Protein AF-A0A6N7JNN2-F1 (afdb_monomer_lite)

Foldseek 3Di:
DPFAFDKDKDFFLWEFAQEAVVTDGWIKTKIKIFGFPQTDDDPPDPVCPVSDAPCVVLSCCVHPVLNVVDPYNHPVRSVVVSVVCVPPRDPRGQWMWMWMDTHPDIDIDIDGPPD

Secondary structure (DSSP, 8-state):
---PPPEEEEEEEEEEEEETTTTEEEEEEEEEEEEE---S-----GGGGGTS--HHHHHHIIIIIGGGG--BSSHHHHHHHHHHHHHHH-TTEEEEEEEEEETTEEEEEEEETT-

pLDDT: mean 88.87, std 12.88, range [44.16, 98.38]

Sequence (115 aa):
MNDQNLRILIKQVAVDLPLGVPPAATPCLFSLTLETDITGPFLGDTDDLHITIDYSRIVRHILQVLPGQGPFADAATVAEAVLVYVTAFDERITGQHLWMQAGHLELERNWRRGT

Structure (mmCIF, N/CA/C/O backbone):
data_AF-A0A6N7JNN2-F1
#
_entry.id   AF-A0A6N7JNN2-F1
#
loop_
_atom_site.group_PDB
_atom_site.id
_atom_site.type_symbol
_atom_site.label_atom_id
_atom_site.label_alt_id
_atom_site.label_comp_id
_atom_site.label_asym_id
_atom_site.label_entity_id
_atom_site.label_seq_id
_atom_site.pdbx_PDB_ins_code
_atom_site.Cartn_x
_atom_site.Cartn_y
_atom_site.Cartn_z
_atom_site.occupancy
_atom_site.B_iso_or_equiv
_atom_site.auth_seq_id
_atom_site.auth_comp_id
_atom_site.auth_asym_id
_atom_site.auth_atom_id
_atom_site.pdbx_PDB_model_num
ATOM 1 N N . MET A 1 1 ? -11.694 -1.404 30.606 1.00 44.16 1 MET A N 1
ATOM 2 C CA . MET A 1 1 ? -11.459 -2.118 29.335 1.00 44.16 1 MET A CA 1
ATOM 3 C C . MET A 1 1 ? -10.566 -1.232 28.491 1.00 44.16 1 MET A C 1
ATOM 5 O O . MET A 1 1 ? -10.788 -0.032 28.492 1.00 44.16 1 MET A O 1
ATOM 9 N N . ASN A 1 2 ? -9.510 -1.780 27.892 1.00 44.81 2 ASN A N 1
ATOM 10 C CA . ASN A 1 2 ? -8.663 -1.026 26.969 1.00 44.81 2 ASN A CA 1
ATOM 11 C C . ASN A 1 2 ? -9.400 -0.961 25.627 1.00 44.81 2 ASN A C 1
ATOM 13 O O . ASN A 1 2 ? -9.363 -1.932 24.876 1.00 44.81 2 ASN A O 1
ATOM 17 N N . ASP A 1 3 ? -10.074 0.154 25.348 1.00 52.75 3 ASP A N 1
ATOM 18 C CA . ASP A 1 3 ? -10.674 0.436 24.039 1.00 52.75 3 ASP A CA 1
ATOM 19 C C . ASP A 1 3 ? -9.551 0.797 23.054 1.00 52.75 3 ASP A C 1
ATOM 21 O O . ASP A 1 3 ? -9.313 1.958 22.730 1.00 52.75 3 ASP A O 1
ATOM 25 N N . GLN A 1 4 ? -8.762 -0.201 22.650 1.00 70.00 4 GLN A N 1
ATOM 26 C CA . GLN A 1 4 ? -7.773 -0.027 21.591 1.00 70.00 4 GLN A CA 1
ATOM 27 C C . GLN A 1 4 ? -8.456 -0.219 20.241 1.00 70.00 4 GLN A C 1
ATOM 29 O O . GLN A 1 4 ? -9.057 -1.264 19.988 1.00 70.00 4 GLN A O 1
ATOM 34 N N . ASN A 1 5 ? -8.344 0.786 19.375 1.00 85.44 5 ASN A N 1
ATOM 35 C CA . ASN A 1 5 ? -8.833 0.674 18.008 1.00 85.44 5 ASN A CA 1
ATOM 36 C C . ASN A 1 5 ? -8.048 -0.387 17.231 1.00 85.44 5 ASN A C 1
ATOM 38 O O . ASN A 1 5 ? -6.843 -0.575 17.452 1.00 85.44 5 ASN A O 1
ATOM 42 N N . LEU A 1 6 ? -8.714 -1.033 16.273 1.00 86.75 6 LEU A N 1
ATOM 43 C CA . LEU A 1 6 ? -8.094 -2.006 15.384 1.00 86.75 6 LEU A CA 1
ATOM 44 C C . LEU A 1 6 ? -6.931 -1.376 14.610 1.00 86.75 6 LEU A C 1
ATOM 46 O O . LEU A 1 6 ? -7.048 -0.285 14.042 1.00 86.75 6 LEU A O 1
ATOM 50 N N . ARG A 1 7 ? -5.819 -2.110 14.535 1.00 90.06 7 ARG A N 1
ATOM 51 C CA . ARG A 1 7 ? -4.714 -1.824 13.618 1.00 90.06 7 ARG A CA 1
ATOM 52 C C . ARG A 1 7 ? -4.518 -3.002 12.684 1.00 90.06 7 ARG A C 1
ATOM 54 O O . ARG A 1 7 ? -4.423 -4.138 13.143 1.00 90.06 7 ARG A O 1
ATOM 61 N N . ILE A 1 8 ? -4.417 -2.724 11.390 1.00 92.00 8 ILE A N 1
ATOM 62 C CA . ILE A 1 8 ? -4.217 -3.751 10.366 1.00 92.00 8 ILE A CA 1
ATOM 63 C C . ILE A 1 8 ? -2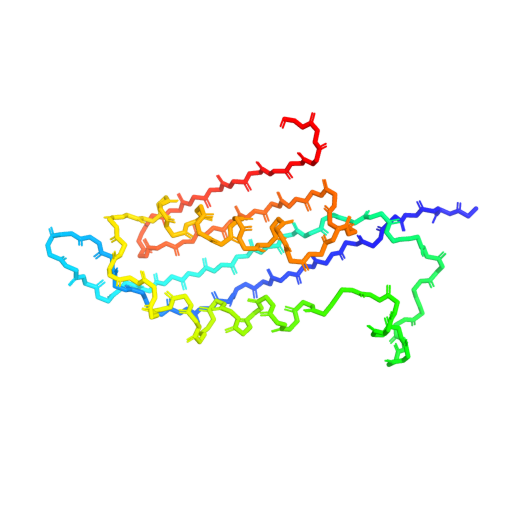.797 -3.630 9.826 1.00 92.00 8 ILE A C 1
ATOM 65 O O . ILE A 1 8 ? -2.357 -2.551 9.435 1.00 92.00 8 ILE A O 1
ATOM 69 N N . LEU A 1 9 ? -2.076 -4.749 9.809 1.00 95.31 9 LEU A N 1
ATOM 70 C CA . LEU A 1 9 ? -0.708 -4.838 9.309 1.00 95.31 9 LEU A CA 1
ATOM 71 C C . LEU A 1 9 ? -0.704 -5.675 8.029 1.00 95.31 9 LEU A C 1
ATOM 73 O O . LEU A 1 9 ? -0.936 -6.879 8.072 1.00 95.31 9 LEU A O 1
ATOM 77 N N . ILE A 1 10 ? -0.398 -5.042 6.900 1.00 96.69 10 ILE A N 1
ATOM 78 C CA . ILE A 1 10 ? -0.170 -5.707 5.616 1.00 96.69 10 ILE A CA 1
ATOM 79 C C . ILE A 1 10 ? 1.336 -5.673 5.377 1.00 96.69 10 ILE A C 1
ATOM 81 O O . ILE A 1 10 ? 1.924 -4.597 5.285 1.00 96.69 10 ILE A O 1
ATOM 85 N N . LYS A 1 11 ? 1.990 -6.832 5.322 1.00 97.12 11 LYS A N 1
ATOM 86 C CA . LYS A 1 11 ? 3.454 -6.907 5.253 1.00 97.12 11 LYS A CA 1
ATOM 87 C C . LYS A 1 11 ? 3.913 -7.590 3.977 1.00 97.12 11 LYS A C 1
ATOM 89 O O . LYS A 1 11 ? 3.387 -8.636 3.615 1.00 97.12 11 LYS A O 1
ATOM 94 N N . GLN A 1 12 ? 4.948 -7.008 3.375 1.00 96.38 12 GLN A N 1
ATOM 95 C CA . GLN A 1 12 ? 5.768 -7.632 2.338 1.00 96.38 12 GLN A CA 1
ATOM 96 C C . GLN A 1 12 ? 4.971 -8.068 1.093 1.00 96.38 12 GLN A C 1
ATOM 98 O O . GLN A 1 12 ? 5.150 -9.168 0.576 1.00 96.38 12 GLN A O 1
ATOM 103 N N . VAL A 1 13 ? 4.090 -7.196 0.593 1.00 98.06 13 VAL A N 1
ATOM 104 C CA . VAL A 1 13 ? 3.406 -7.419 -0.691 1.00 98.06 13 VAL A CA 1
ATOM 105 C C . VAL A 1 13 ? 4.393 -7.106 -1.811 1.00 98.06 13 VAL A C 1
ATOM 107 O O . VAL A 1 13 ? 4.811 -5.959 -1.939 1.00 98.06 13 VAL A O 1
ATOM 110 N N . ALA A 1 14 ? 4.788 -8.115 -2.585 1.00 97.69 14 ALA A N 1
ATOM 111 C CA . ALA A 1 14 ? 5.790 -7.986 -3.641 1.00 97.69 14 ALA A CA 1
ATOM 112 C C . ALA A 1 14 ? 5.143 -7.945 -5.033 1.00 97.69 14 ALA A C 1
ATOM 114 O O . ALA A 1 14 ? 4.270 -8.762 -5.330 1.00 97.69 14 ALA A O 1
ATOM 115 N N . VAL A 1 15 ? 5.575 -7.011 -5.883 1.00 97.75 15 VAL A N 1
ATOM 116 C CA . VAL A 1 15 ? 5.116 -6.874 -7.274 1.00 97.75 15 VAL A CA 1
ATOM 117 C C . VAL A 1 15 ? 6.174 -6.171 -8.127 1.00 97.75 15 VAL A C 1
ATOM 119 O O . VAL A 1 15 ? 6.824 -5.235 -7.666 1.00 97.75 15 VAL A O 1
ATOM 122 N N . ASP A 1 16 ? 6.340 -6.599 -9.376 1.00 96.88 16 ASP A N 1
ATOM 123 C CA . ASP A 1 16 ? 7.182 -5.894 -10.345 1.00 96.88 16 ASP A CA 1
ATOM 124 C C . ASP A 1 16 ? 6.387 -4.767 -11.009 1.00 96.88 16 ASP A C 1
ATOM 126 O O . ASP A 1 16 ? 5.288 -4.985 -11.525 1.00 96.88 16 ASP A O 1
ATOM 130 N N . LEU A 1 17 ? 6.945 -3.556 -11.016 1.00 97.00 17 LEU A N 1
ATOM 131 C CA . LEU A 1 17 ? 6.294 -2.373 -11.577 1.00 97.00 17 LEU A CA 1
ATOM 132 C C . LEU A 1 17 ? 7.173 -1.710 -12.651 1.00 97.00 17 LEU A C 1
ATOM 134 O O . LEU A 1 17 ? 8.397 -1.696 -12.514 1.00 97.00 17 LEU A O 1
ATOM 138 N N . PRO A 1 18 ? 6.584 -1.142 -13.720 1.00 95.12 18 PRO A N 1
ATOM 139 C CA . PRO A 1 18 ? 7.333 -0.401 -14.733 1.00 95.12 18 PRO A CA 1
ATOM 140 C C . PRO A 1 18 ? 7.700 1.001 -14.215 1.00 95.12 18 PRO A C 1
ATOM 142 O O . PRO A 1 18 ? 6.853 1.897 -14.202 1.00 95.12 18 PRO A O 1
ATOM 145 N N . LEU A 1 19 ? 8.950 1.190 -13.778 1.00 94.38 19 LEU A N 1
ATOM 146 C CA . LEU A 1 19 ? 9.458 2.445 -13.200 1.00 94.38 19 LEU A CA 1
ATOM 147 C C . LEU A 1 19 ? 10.565 3.069 -14.060 1.00 94.38 19 LEU A C 1
ATOM 149 O O . LEU A 1 19 ? 11.383 2.357 -14.643 1.00 94.38 19 LEU A O 1
ATOM 153 N N . GLY A 1 20 ? 10.637 4.401 -14.057 1.00 90.31 20 GLY A N 1
ATOM 154 C CA . GLY A 1 20 ? 11.739 5.175 -14.629 1.00 90.31 20 GLY A CA 1
ATOM 155 C C . GLY A 1 20 ? 11.572 5.546 -16.104 1.00 90.31 20 GLY A C 1
ATOM 156 O O . GLY A 1 20 ? 10.558 5.262 -16.744 1.00 90.31 20 GLY A O 1
ATOM 157 N N . VAL A 1 21 ? 12.597 6.213 -16.647 1.00 88.31 21 VAL A N 1
ATOM 158 C CA . VAL A 1 21 ? 12.678 6.626 -18.057 1.00 88.31 21 VAL A CA 1
ATOM 159 C C . VAL A 1 21 ? 14.056 6.229 -18.621 1.00 88.31 21 VAL A C 1
ATOM 161 O O . VAL A 1 21 ? 15.051 6.849 -18.243 1.00 88.31 21 VAL A O 1
ATOM 164 N N . PRO A 1 22 ? 14.151 5.228 -19.523 1.00 89.25 22 PRO A N 1
ATOM 165 C CA . PRO A 1 22 ? 13.056 4.388 -20.017 1.00 89.25 22 PRO A CA 1
ATOM 166 C C . PRO A 1 22 ? 12.495 3.453 -18.923 1.00 89.25 22 PRO A C 1
ATOM 168 O O . PRO A 1 22 ? 13.228 3.114 -17.994 1.00 89.25 22 PRO A O 1
ATOM 171 N N . PRO A 1 23 ? 11.225 3.011 -19.029 1.00 92.56 23 PRO A N 1
ATOM 172 C CA . PRO A 1 23 ? 10.621 2.143 -18.023 1.00 92.56 23 PRO A CA 1
ATOM 173 C C . PRO A 1 23 ? 11.317 0.784 -17.939 1.00 92.56 23 PRO A C 1
ATOM 175 O O . PRO A 1 23 ? 11.507 0.112 -18.955 1.00 92.56 23 PRO A O 1
ATOM 178 N N . ALA A 1 24 ? 11.629 0.356 -16.719 1.00 93.06 24 ALA A N 1
ATOM 179 C CA . ALA A 1 24 ? 12.154 -0.968 -16.415 1.00 93.06 24 ALA A CA 1
ATOM 180 C C . ALA A 1 24 ? 11.269 -1.668 -15.379 1.00 93.06 24 ALA A C 1
ATOM 182 O O . ALA A 1 24 ? 10.791 -1.040 -14.430 1.00 93.06 24 ALA A O 1
ATOM 183 N N . ALA A 1 25 ? 11.075 -2.978 -15.548 1.00 95.31 25 ALA A N 1
ATOM 184 C CA . ALA A 1 25 ? 10.438 -3.806 -14.531 1.00 95.31 25 ALA A CA 1
ATOM 185 C C . ALA A 1 25 ? 11.309 -3.794 -13.267 1.00 95.31 25 ALA A C 1
ATOM 187 O O . ALA A 1 25 ? 12.425 -4.314 -13.265 1.00 95.31 25 ALA A O 1
ATOM 188 N N . THR A 1 26 ? 10.812 -3.141 -12.222 1.00 96.31 26 THR A N 1
ATOM 189 C CA . THR A 1 26 ? 11.521 -2.929 -10.964 1.00 96.31 26 THR A CA 1
ATOM 190 C C . THR A 1 26 ? 10.792 -3.675 -9.851 1.00 96.31 26 THR A C 1
ATOM 192 O O . THR A 1 26 ? 9.602 -3.405 -9.642 1.00 96.31 26 THR A O 1
ATOM 195 N N . PRO A 1 27 ? 11.475 -4.567 -9.111 1.00 96.88 27 PRO A N 1
ATOM 196 C CA . PRO A 1 27 ? 10.864 -5.272 -7.996 1.00 96.88 27 PRO A CA 1
ATOM 197 C C . PRO A 1 27 ? 10.524 -4.281 -6.891 1.00 96.88 27 PRO A C 1
ATOM 199 O O . PRO A 1 27 ? 11.393 -3.550 -6.400 1.00 96.88 27 PRO A O 1
ATOM 202 N N . CYS A 1 28 ? 9.249 -4.257 -6.519 1.00 97.69 28 CYS A N 1
ATOM 203 C CA . CYS A 1 28 ? 8.714 -3.399 -5.479 1.00 97.69 28 CYS A CA 1
ATOM 204 C C . CYS A 1 28 ? 8.129 -4.236 -4.340 1.00 97.69 28 CYS A C 1
ATOM 206 O O . CYS A 1 28 ? 7.498 -5.270 -4.562 1.00 97.69 28 CYS A O 1
ATOM 208 N N . LEU A 1 29 ? 8.321 -3.770 -3.111 1.00 98.19 29 LEU A N 1
ATOM 209 C CA . LEU A 1 29 ? 7.876 -4.432 -1.893 1.00 98.19 29 LEU A CA 1
ATOM 210 C C . LEU A 1 29 ? 7.169 -3.419 -1.002 1.00 98.19 29 LEU A C 1
ATOM 212 O O . LEU A 1 29 ? 7.738 -2.378 -0.696 1.00 98.19 29 LEU A O 1
ATOM 216 N N . PHE A 1 30 ? 5.953 -3.731 -0.564 1.00 98.25 30 PHE A N 1
ATOM 217 C CA . PHE A 1 30 ? 5.102 -2.812 0.189 1.00 98.25 30 PHE A CA 1
ATOM 218 C C . PHE A 1 30 ? 4.788 -3.361 1.578 1.00 98.25 30 PHE A C 1
ATOM 220 O O . PHE A 1 30 ? 4.492 -4.546 1.752 1.00 98.25 30 PHE A O 1
ATOM 227 N N . SER A 1 31 ? 4.803 -2.485 2.578 1.00 98.38 31 SER A N 1
ATOM 228 C CA . SER A 1 31 ? 4.283 -2.756 3.915 1.00 98.38 31 SER A CA 1
ATOM 229 C C . SER A 1 31 ? 3.417 -1.589 4.378 1.00 98.38 31 SER A C 1
ATOM 231 O O . SER A 1 31 ? 3.886 -0.459 4.460 1.00 98.38 31 SER A O 1
ATOM 233 N N . LEU A 1 32 ? 2.163 -1.873 4.717 1.00 97.88 32 LEU A N 1
ATOM 234 C CA . LEU A 1 32 ? 1.188 -0.902 5.201 1.00 97.88 32 LEU A CA 1
ATOM 235 C C . LEU A 1 32 ? 0.820 -1.213 6.652 1.00 97.88 32 LEU A C 1
ATOM 237 O O . LEU A 1 32 ? 0.566 -2.362 7.019 1.00 97.88 32 LEU A O 1
ATOM 241 N N . THR A 1 33 ? 0.762 -0.174 7.470 1.00 97.31 33 THR A N 1
ATOM 242 C CA . THR A 1 33 ? 0.116 -0.197 8.781 1.00 97.31 33 THR A CA 1
ATOM 243 C C . THR A 1 33 ? -1.080 0.734 8.700 1.00 97.31 33 THR A C 1
ATOM 245 O O . THR A 1 33 ? -0.897 1.909 8.401 1.00 97.31 33 THR A O 1
ATOM 248 N N . LEU A 1 34 ? -2.282 0.226 8.956 1.00 95.56 34 LEU A N 1
ATOM 249 C CA . LEU A 1 34 ? -3.517 1.006 8.957 1.00 95.56 34 LEU A CA 1
ATOM 250 C C . LEU A 1 34 ? -3.970 1.228 10.398 1.00 95.56 34 LEU A C 1
ATOM 252 O O . LEU A 1 34 ? -4.114 0.271 11.163 1.00 95.56 34 LEU A O 1
ATOM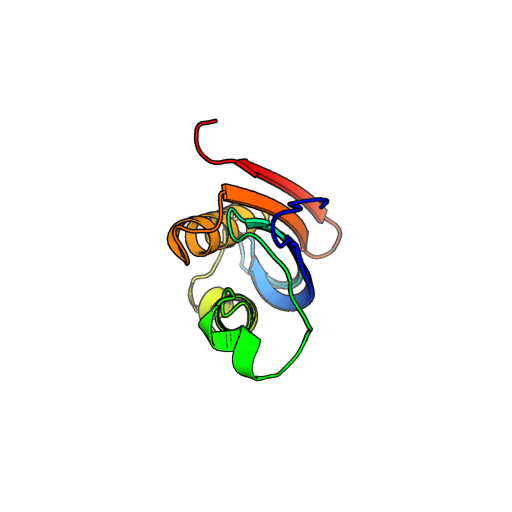 256 N N . GLU A 1 35 ? -4.197 2.485 10.753 1.00 93.56 35 GLU A N 1
ATOM 257 C CA . GLU A 1 35 ? -4.880 2.893 11.975 1.00 93.56 35 GLU A CA 1
ATOM 258 C C . GLU A 1 35 ? -6.359 3.115 11.655 1.00 93.56 35 GLU A C 1
ATOM 260 O O . GLU A 1 35 ? -6.693 3.725 10.636 1.00 93.56 35 GLU A O 1
ATOM 265 N N . THR A 1 36 ? -7.246 2.620 12.516 1.00 91.31 36 THR A N 1
ATOM 266 C CA . THR A 1 36 ? -8.696 2.728 12.314 1.00 91.31 36 THR A CA 1
ATOM 267 C C . THR A 1 36 ? -9.387 3.357 13.522 1.00 91.31 36 THR A C 1
ATOM 269 O O . THR A 1 36 ? -8.770 3.546 14.574 1.00 91.31 36 THR A O 1
ATOM 272 N N . ASP A 1 37 ? -10.662 3.706 13.382 1.00 90.12 37 ASP A N 1
ATOM 273 C CA . ASP A 1 37 ? -11.564 4.069 14.485 1.00 90.12 37 ASP A CA 1
ATOM 274 C C . ASP A 1 37 ? -12.494 2.920 14.920 1.00 90.12 37 ASP A C 1
ATOM 276 O O . ASP A 1 37 ? -13.392 3.123 15.735 1.00 90.12 37 ASP A O 1
ATOM 280 N N . ILE A 1 38 ? -12.252 1.698 14.432 1.00 86.44 38 ILE A N 1
ATOM 281 C CA . ILE A 1 38 ? -13.038 0.513 14.788 1.00 86.44 38 ILE A CA 1
ATOM 282 C C . ILE A 1 38 ? -12.640 0.071 16.198 1.00 86.44 38 ILE A C 1
ATOM 284 O O . ILE A 1 38 ? -11.488 -0.300 16.435 1.00 86.44 38 ILE A O 1
ATOM 288 N N . THR A 1 39 ? -13.588 0.097 17.133 1.00 82.12 39 THR A N 1
ATOM 289 C CA . THR A 1 39 ? -13.396 -0.292 18.537 1.00 82.12 39 THR A CA 1
ATOM 290 C C . THR A 1 39 ? -13.705 -1.776 18.769 1.00 82.12 39 THR A C 1
ATOM 292 O O . THR A 1 39 ? -14.545 -2.365 18.093 1.00 82.12 39 THR A O 1
ATOM 295 N N . GLY A 1 40 ? -12.981 -2.400 19.706 1.00 69.31 40 GLY A N 1
ATOM 296 C CA . GLY A 1 40 ? -13.116 -3.825 20.040 1.00 69.31 40 GLY A CA 1
ATOM 297 C C . GLY A 1 40 ? -14.278 -4.160 20.995 1.00 69.31 40 GLY A C 1
ATOM 298 O O . GLY A 1 40 ? -15.013 -3.263 21.414 1.00 69.31 40 GLY A O 1
ATOM 299 N N . PRO A 1 41 ? -14.425 -5.442 21.401 1.00 67.25 41 PRO A N 1
ATOM 300 C CA . PRO A 1 41 ? -13.429 -6.517 21.303 1.00 67.25 41 PRO A CA 1
ATOM 301 C C . PRO A 1 41 ? -13.401 -7.228 19.940 1.00 67.25 41 PRO A C 1
ATOM 303 O O . PRO A 1 41 ? -14.444 -7.568 19.398 1.00 67.25 41 PRO A O 1
ATOM 306 N N . PHE A 1 42 ? -12.198 -7.515 19.433 1.00 69.62 42 PHE A N 1
ATOM 307 C CA . PHE A 1 42 ? -11.986 -8.394 18.275 1.00 69.62 42 PHE A CA 1
ATOM 308 C C . PHE A 1 42 ? -11.667 -9.790 18.797 1.00 69.62 42 PHE A C 1
ATOM 310 O O . PHE A 1 42 ? -10.644 -9.975 19.462 1.00 69.62 42 PHE A O 1
ATOM 317 N N . LEU A 1 43 ? -12.555 -10.751 18.558 1.00 64.50 43 LEU A N 1
ATOM 318 C CA . LEU A 1 43 ? -12.377 -12.124 19.035 1.00 64.50 43 LEU A CA 1
ATOM 319 C C . LEU A 1 43 ? -11.605 -12.981 18.021 1.00 64.50 43 LEU A C 1
ATOM 321 O O . LEU A 1 43 ? -11.145 -14.066 18.372 1.00 64.50 43 LEU A O 1
ATOM 325 N N . GLY A 1 44 ? -11.388 -12.460 16.807 1.00 57.88 44 GLY A N 1
ATOM 326 C CA . GLY A 1 44 ? -10.609 -13.114 15.761 1.00 57.88 44 GLY A CA 1
ATOM 327 C C . GLY A 1 44 ? -11.383 -14.222 15.053 1.00 57.88 44 GLY A C 1
ATOM 328 O O . GLY A 1 44 ? -10.755 -15.102 14.464 1.00 57.88 44 GLY A O 1
ATOM 329 N N . ASP A 1 45 ? -12.716 -14.199 15.125 1.00 60.34 45 ASP A N 1
ATOM 330 C CA . ASP A 1 45 ? -13.564 -15.173 14.441 1.00 60.34 45 ASP A CA 1
ATOM 331 C C . ASP A 1 45 ? -13.928 -14.685 13.030 1.00 60.34 45 ASP A C 1
ATOM 333 O O . ASP A 1 45 ? -13.854 -13.500 12.711 1.00 60.34 45 ASP A O 1
ATOM 337 N N . THR A 1 46 ? -14.301 -15.607 12.148 1.00 54.53 46 THR A N 1
ATOM 338 C CA . THR A 1 46 ? -14.575 -15.317 10.727 1.00 54.53 46 THR A CA 1
ATOM 339 C C . THR A 1 46 ? -15.736 -14.340 10.493 1.00 54.53 46 THR A C 1
ATOM 341 O O . THR A 1 46 ? -15.731 -13.642 9.478 1.00 54.53 46 THR A O 1
ATOM 344 N N . ASP A 1 47 ? -16.657 -14.206 11.452 1.00 56.56 47 ASP A N 1
ATOM 345 C CA . ASP A 1 47 ? -17.723 -13.191 11.446 1.00 56.56 47 ASP A CA 1
ATOM 346 C C . ASP A 1 47 ? -17.201 -11.754 11.665 1.00 56.56 47 ASP A C 1
ATOM 348 O O . ASP A 1 47 ? -17.892 -10.786 11.330 1.00 56.56 47 ASP A O 1
ATOM 352 N N . ASP A 1 48 ? -15.950 -11.583 12.117 1.00 60.56 48 ASP A N 1
ATOM 353 C CA . ASP A 1 48 ? -15.348 -10.260 12.313 1.00 60.56 48 ASP A CA 1
ATOM 354 C C . ASP A 1 48 ? -15.019 -9.559 10.970 1.00 60.56 48 ASP A C 1
ATOM 356 O O . ASP A 1 48 ? -14.747 -8.356 10.924 1.00 60.56 48 ASP A O 1
ATOM 360 N N . LEU A 1 49 ? -15.068 -10.280 9.838 1.00 58.62 49 LEU A N 1
ATOM 361 C CA . LEU A 1 49 ? -14.818 -9.716 8.503 1.00 58.62 49 LEU A CA 1
ATOM 362 C C . LEU A 1 49 ? -15.834 -8.635 8.106 1.00 58.62 49 LEU A C 1
ATOM 364 O O . LEU A 1 49 ? -15.487 -7.693 7.394 1.00 58.62 49 LEU A O 1
ATOM 368 N N . HIS A 1 50 ? -17.074 -8.742 8.587 1.00 64.00 50 HIS A N 1
ATOM 369 C CA . HIS A 1 50 ? -18.112 -7.743 8.332 1.00 64.00 50 HIS A CA 1
ATOM 370 C C . HIS A 1 50 ? -17.952 -6.477 9.185 1.00 64.00 50 HIS A C 1
ATOM 372 O O . HIS A 1 50 ? -18.444 -5.418 8.797 1.00 64.00 50 HIS A O 1
ATOM 378 N N . ILE A 1 51 ? -17.246 -6.566 10.316 1.00 66.88 51 ILE A N 1
ATOM 379 C CA . ILE A 1 51 ?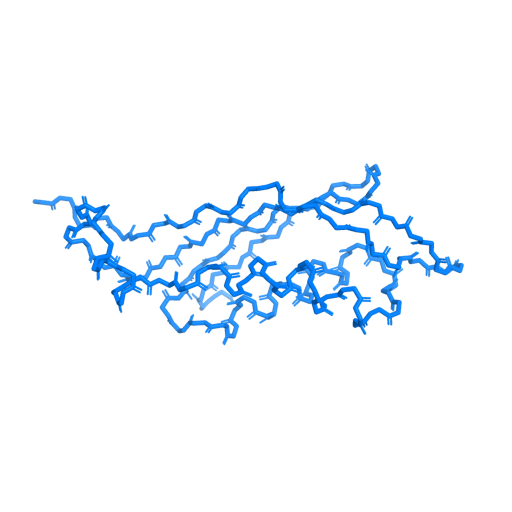 -16.968 -5.424 11.202 1.00 66.88 51 ILE A CA 1
ATOM 380 C C . ILE A 1 51 ? -15.570 -4.830 10.981 1.00 66.88 51 ILE A C 1
ATOM 382 O O . ILE A 1 51 ? -15.310 -3.715 11.424 1.00 66.88 51 ILE A O 1
ATOM 386 N N . THR A 1 52 ? -14.687 -5.526 10.258 1.00 79.25 52 THR A N 1
ATOM 387 C CA . THR A 1 52 ? -13.339 -5.057 9.900 1.00 79.25 52 THR A CA 1
ATOM 388 C C . THR A 1 52 ? -13.300 -4.371 8.525 1.00 79.25 52 THR A C 1
ATOM 390 O O . THR A 1 52 ? -14.322 -4.095 7.890 1.00 79.25 52 THR A O 1
ATOM 393 N N . ILE A 1 53 ? -12.092 -4.043 8.078 1.00 86.75 53 ILE A N 1
ATOM 394 C CA . ILE A 1 53 ? -11.784 -3.523 6.748 1.00 86.75 53 ILE A CA 1
ATOM 395 C C . ILE A 1 53 ? -11.310 -4.692 5.885 1.00 86.75 53 ILE A C 1
ATOM 397 O O . ILE A 1 53 ? -10.400 -5.423 6.279 1.00 86.75 53 ILE A O 1
ATOM 401 N N . ASP A 1 54 ? -11.873 -4.845 4.684 1.00 88.81 54 ASP A N 1
ATOM 402 C CA . ASP A 1 54 ? -11.437 -5.861 3.717 1.00 88.81 54 ASP A C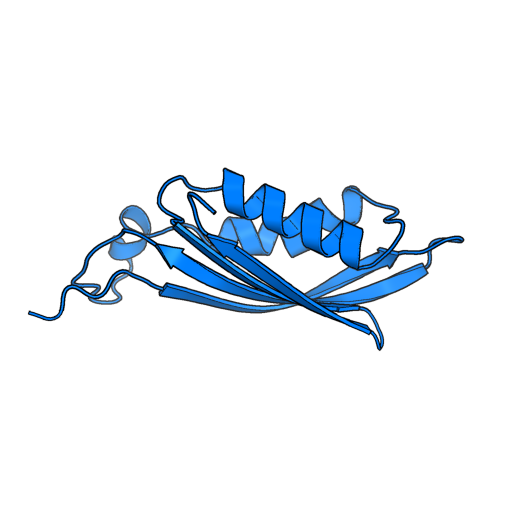A 1
ATOM 403 C C . ASP A 1 54 ? -10.083 -5.488 3.083 1.00 88.81 54 ASP A C 1
ATOM 405 O O . ASP A 1 54 ? -9.969 -5.093 1.917 1.00 88.81 54 ASP A O 1
ATOM 409 N N . TYR A 1 55 ? -9.020 -5.637 3.870 1.00 90.69 55 TYR A N 1
ATOM 410 C CA . TYR A 1 55 ? -7.646 -5.368 3.462 1.00 90.69 55 TYR A CA 1
ATOM 411 C C . TYR A 1 55 ? -7.186 -6.256 2.295 1.00 90.69 55 TYR A C 1
ATOM 413 O O . TYR A 1 55 ? -6.230 -5.908 1.600 1.00 90.69 55 TYR A O 1
ATOM 421 N N . SER A 1 56 ? -7.875 -7.373 2.014 1.00 91.75 56 SER A N 1
ATOM 422 C CA . SER A 1 56 ? -7.556 -8.228 0.866 1.00 91.75 56 SER A CA 1
ATOM 423 C C . SER A 1 56 ? -7.734 -7.485 -0.462 1.00 91.75 56 SER A C 1
ATOM 425 O O . SER A 1 56 ? -6.985 -7.720 -1.410 1.00 91.75 56 SER A O 1
ATOM 427 N N . ARG A 1 57 ? -8.667 -6.524 -0.535 1.00 94.19 57 ARG A N 1
ATOM 428 C CA . ARG A 1 57 ? -8.840 -5.661 -1.714 1.00 94.19 57 ARG A CA 1
ATOM 429 C C . ARG A 1 57 ? -7.706 -4.656 -1.879 1.00 94.19 57 ARG A C 1
ATOM 431 O O . ARG A 1 57 ? -7.374 -4.337 -3.017 1.00 94.19 57 ARG A O 1
ATOM 438 N N . ILE A 1 58 ? -7.086 -4.198 -0.790 1.00 96.19 58 ILE A N 1
ATOM 439 C CA . ILE A 1 58 ? -5.868 -3.374 -0.852 1.00 96.19 58 ILE A CA 1
ATOM 440 C C . ILE A 1 58 ? -4.718 -4.195 -1.434 1.00 96.19 58 ILE A C 1
ATOM 442 O O . ILE A 1 58 ? -4.070 -3.768 -2.387 1.00 96.19 58 ILE A O 1
ATOM 446 N N . VAL A 1 59 ? -4.522 -5.417 -0.933 1.00 97.19 59 VAL A N 1
ATOM 447 C CA . VAL A 1 59 ? -3.498 -6.334 -1.457 1.00 97.19 59 VAL A CA 1
ATOM 448 C C . VAL A 1 59 ? -3.735 -6.640 -2.940 1.00 97.19 59 VAL A C 1
ATOM 450 O O . VAL A 1 59 ? -2.814 -6.525 -3.745 1.00 97.19 59 VAL A O 1
ATOM 453 N N . ARG A 1 60 ? -4.974 -6.970 -3.335 1.00 97.00 60 ARG A N 1
ATOM 454 C CA . ARG A 1 60 ? -5.322 -7.215 -4.747 1.00 97.00 60 ARG A CA 1
ATOM 455 C C . ARG A 1 60 ? -5.066 -5.995 -5.627 1.00 97.00 60 ARG A C 1
ATOM 457 O O . ARG A 1 60 ? -4.584 -6.165 -6.741 1.00 97.00 60 ARG A O 1
ATOM 464 N N . HIS A 1 61 ? -5.349 -4.785 -5.141 1.00 97.25 61 HIS A N 1
ATOM 465 C CA . HIS A 1 61 ? -5.050 -3.564 -5.886 1.00 97.25 61 HIS A CA 1
ATOM 466 C C . HIS A 1 61 ? -3.553 -3.455 -6.201 1.00 97.25 61 HIS A C 1
ATOM 468 O O . HIS A 1 61 ? -3.194 -3.278 -7.364 1.00 97.25 61 HIS A O 1
ATOM 474 N N . ILE A 1 62 ? -2.689 -3.644 -5.197 1.00 97.50 62 ILE A N 1
ATOM 475 C CA . ILE A 1 62 ? -1.226 -3.607 -5.366 1.00 97.50 62 ILE A CA 1
ATOM 476 C C . ILE A 1 62 ? -0.756 -4.685 -6.353 1.00 97.50 62 ILE A C 1
ATOM 478 O O . ILE A 1 62 ? 0.058 -4.403 -7.225 1.00 97.50 62 ILE A O 1
ATOM 482 N N . LEU A 1 63 ? -1.279 -5.909 -6.244 1.00 97.75 63 LEU A N 1
ATOM 483 C CA . LEU A 1 63 ? -0.818 -7.037 -7.059 1.00 97.75 63 LEU A CA 1
ATOM 484 C C . LEU A 1 63 ? -1.325 -7.012 -8.507 1.00 97.75 63 LEU A C 1
ATOM 486 O O . LEU A 1 63 ? -0.631 -7.488 -9.399 1.00 97.75 63 LEU A O 1
ATOM 490 N N . GLN A 1 64 ? -2.549 -6.535 -8.745 1.00 96.00 64 GLN A N 1
ATOM 491 C CA . GLN A 1 64 ? -3.251 -6.763 -10.018 1.00 96.00 64 GLN A CA 1
ATOM 492 C C . GLN A 1 64 ? -3.616 -5.483 -10.763 1.00 96.00 64 GLN A C 1
ATOM 494 O O . GLN A 1 64 ? -3.733 -5.508 -11.984 1.00 96.00 64 GLN A O 1
ATOM 499 N N . VAL A 1 65 ? -3.821 -4.375 -10.051 1.00 96.25 65 VAL A N 1
ATOM 500 C CA . VAL A 1 65 ? -4.296 -3.123 -10.655 1.00 96.25 65 VAL A CA 1
ATOM 501 C C . VAL A 1 65 ? -3.143 -2.145 -10.838 1.00 96.25 65 VAL A C 1
ATOM 503 O O . VAL A 1 65 ? -2.969 -1.607 -11.928 1.00 96.25 65 VAL A O 1
ATOM 506 N N . LEU A 1 66 ? -2.332 -1.952 -9.797 1.00 95.81 66 LEU A N 1
ATOM 507 C CA . LEU A 1 66 ? -1.217 -1.007 -9.786 1.00 95.81 66 LEU A CA 1
ATOM 508 C C . LEU A 1 66 ? -0.220 -1.204 -10.951 1.00 95.81 66 LEU A C 1
ATOM 510 O O . LEU A 1 66 ? 0.149 -0.199 -11.558 1.00 95.81 66 LEU A O 1
ATOM 514 N N . PRO A 1 67 ? 0.162 -2.436 -11.361 1.00 95.19 67 PRO A N 1
ATOM 515 C CA . PRO A 1 67 ? 1.051 -2.627 -12.514 1.00 95.19 67 PRO A CA 1
ATOM 516 C C . PRO A 1 67 ? 0.496 -2.060 -13.825 1.00 95.19 67 PRO A C 1
ATOM 518 O O . PRO A 1 67 ? 1.260 -1.596 -14.669 1.00 95.19 67 PRO A O 1
ATOM 521 N N . GLY A 1 68 ? -0.832 -2.066 -13.985 1.00 94.00 68 GLY A N 1
ATOM 522 C CA . GLY A 1 68 ? -1.523 -1.540 -15.163 1.00 94.00 68 GLY A CA 1
ATOM 523 C C . GLY A 1 68 ? -1.694 -0.018 -15.176 1.00 94.00 68 GLY A C 1
ATOM 524 O O . GLY A 1 68 ? -2.162 0.517 -16.175 1.00 94.00 68 GLY A O 1
ATOM 525 N N . GLN A 1 69 ? -1.335 0.681 -14.094 1.00 93.06 69 GLN A N 1
ATOM 526 C CA . GLN A 1 69 ? -1.417 2.145 -14.000 1.00 93.06 69 GLN A CA 1
ATOM 527 C C . GLN A 1 69 ? -0.121 2.856 -14.428 1.00 93.06 69 GLN A C 1
ATOM 529 O O . GLN A 1 69 ? -0.102 4.081 -14.523 1.00 93.06 69 GLN A O 1
ATOM 534 N N . GLY A 1 70 ? 0.960 2.106 -14.667 1.00 87.62 70 GLY A N 1
ATOM 535 C CA . GLY A 1 70 ? 2.242 2.656 -15.100 1.00 87.62 70 GLY A CA 1
ATOM 536 C C . GLY A 1 70 ? 2.319 2.981 -16.606 1.00 87.62 70 GLY A C 1
ATOM 537 O O . GLY A 1 70 ? 1.348 2.794 -17.340 1.00 87.62 70 GLY A O 1
ATOM 538 N N . PRO A 1 71 ? 3.491 3.428 -17.101 1.00 93.06 71 PRO A N 1
ATOM 539 C CA . PRO A 1 71 ? 4.757 3.526 -16.376 1.00 93.06 71 PRO A CA 1
ATOM 540 C C . PRO A 1 71 ? 4.763 4.653 -15.340 1.00 93.06 71 PRO A C 1
ATOM 542 O O . PRO A 1 71 ? 4.225 5.733 -15.569 1.00 93.06 71 PRO A O 1
ATOM 545 N N . PHE A 1 72 ? 5.404 4.400 -14.202 1.00 95.25 72 PHE A N 1
ATOM 546 C CA . PHE A 1 72 ? 5.598 5.393 -13.151 1.00 95.25 72 PHE A CA 1
ATOM 547 C C . PHE A 1 72 ? 6.934 6.109 -13.342 1.00 95.25 72 PHE A C 1
ATOM 549 O O . PHE A 1 72 ? 7.940 5.479 -13.672 1.00 95.25 72 PHE A O 1
ATOM 556 N N . ALA A 1 73 ? 6.960 7.420 -13.099 1.00 94.44 73 ALA A N 1
ATOM 557 C CA . ALA A 1 73 ? 8.186 8.208 -13.219 1.00 94.44 73 ALA A CA 1
ATOM 558 C C . ALA A 1 73 ? 9.261 7.747 -12.220 1.00 94.44 73 ALA A C 1
ATOM 560 O O . ALA A 1 73 ? 10.426 7.598 -12.584 1.00 94.44 73 ALA A O 1
ATOM 561 N N . ASP A 1 74 ? 8.857 7.482 -10.977 1.00 94.19 74 ASP A N 1
ATOM 562 C CA . ASP A 1 74 ? 9.726 7.057 -9.884 1.00 94.19 74 ASP A CA 1
ATOM 563 C C . ASP A 1 74 ? 8.942 6.305 -8.791 1.00 94.19 74 ASP A C 1
ATOM 565 O 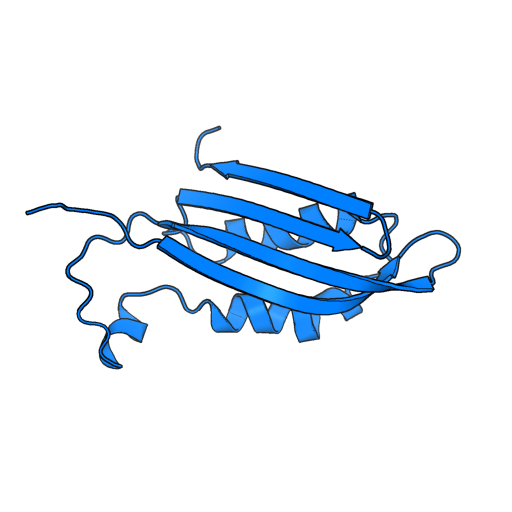O . ASP A 1 74 ? 7.715 6.177 -8.830 1.00 94.19 74 ASP A O 1
ATOM 569 N N . ALA A 1 75 ? 9.664 5.807 -7.786 1.00 94.44 75 ALA A N 1
ATOM 570 C CA . ALA A 1 75 ? 9.083 5.105 -6.645 1.00 94.44 75 ALA A CA 1
ATOM 571 C C . ALA A 1 75 ? 8.202 6.003 -5.758 1.00 94.44 75 ALA A C 1
ATOM 573 O O . ALA A 1 75 ? 7.264 5.511 -5.134 1.00 94.44 75 ALA A O 1
ATOM 574 N N . ALA A 1 76 ? 8.471 7.313 -5.701 1.00 95.12 76 ALA A N 1
ATOM 575 C CA . ALA A 1 76 ? 7.655 8.243 -4.922 1.00 95.12 76 ALA A CA 1
ATOM 576 C C . ALA A 1 76 ? 6.246 8.373 -5.520 1.00 95.12 76 ALA A C 1
ATOM 578 O O . ALA A 1 76 ? 5.266 8.384 -4.779 1.00 95.12 76 ALA A O 1
ATOM 579 N N . THR A 1 77 ? 6.144 8.381 -6.850 1.00 95.25 77 THR A N 1
ATOM 580 C CA . THR A 1 77 ? 4.875 8.386 -7.586 1.00 95.25 77 THR A CA 1
ATOM 581 C C . THR A 1 77 ? 4.071 7.112 -7.318 1.00 95.25 77 THR A C 1
ATOM 583 O O . THR A 1 77 ? 2.861 7.171 -7.113 1.00 95.25 77 THR A O 1
ATOM 586 N N . VAL A 1 78 ? 4.739 5.954 -7.270 1.00 95.94 78 VAL A N 1
ATOM 587 C CA . VAL A 1 78 ? 4.097 4.677 -6.917 1.00 95.94 78 VAL A CA 1
ATOM 588 C C . VAL A 1 78 ? 3.563 4.707 -5.486 1.00 95.94 78 VAL A C 1
ATOM 590 O O . VAL A 1 78 ? 2.421 4.322 -5.240 1.00 95.94 78 VAL A O 1
ATOM 593 N N . ALA A 1 79 ? 4.381 5.172 -4.541 1.00 95.69 79 ALA A N 1
ATOM 594 C CA . ALA A 1 79 ? 3.995 5.275 -3.142 1.00 95.69 79 ALA A CA 1
ATOM 595 C C . ALA A 1 79 ? 2.767 6.173 -2.960 1.00 95.69 79 ALA A C 1
ATOM 597 O O . ALA A 1 79 ? 1.834 5.804 -2.250 1.00 95.69 79 ALA A O 1
ATOM 598 N N . GLU A 1 80 ? 2.742 7.311 -3.655 1.00 95.06 80 GLU A N 1
ATOM 599 C CA . GLU A 1 80 ? 1.605 8.228 -3.654 1.00 95.06 80 GLU A CA 1
ATOM 600 C C . GLU A 1 80 ? 0.340 7.566 -4.212 1.00 95.06 80 GLU A C 1
ATOM 602 O O . GLU A 1 80 ? -0.714 7.637 -3.586 1.00 95.06 80 GLU A O 1
ATOM 607 N N . ALA A 1 81 ? 0.437 6.843 -5.334 1.00 95.38 81 ALA A N 1
ATOM 608 C CA . ALA A 1 81 ? -0.705 6.128 -5.908 1.00 95.38 81 ALA A CA 1
ATOM 609 C C . ALA A 1 81 ? -1.319 5.118 -4.917 1.00 95.38 81 ALA A C 1
ATOM 611 O O . ALA A 1 81 ? -2.543 5.045 -4.775 1.00 95.38 81 ALA A O 1
ATOM 612 N N . VAL A 1 82 ? -0.477 4.383 -4.178 1.00 96.00 82 VAL A N 1
ATOM 613 C CA . VAL A 1 82 ? -0.932 3.455 -3.129 1.00 96.00 82 VAL A CA 1
ATOM 614 C C . VAL A 1 82 ? -1.594 4.205 -1.971 1.00 96.00 82 VAL A C 1
ATOM 616 O O . VAL A 1 82 ? -2.681 3.815 -1.544 1.00 96.00 82 VAL A O 1
ATOM 619 N N . LEU A 1 83 ? -0.985 5.287 -1.475 1.00 94.00 83 LEU A N 1
ATOM 620 C CA . LEU A 1 83 ? -1.538 6.084 -0.372 1.00 94.00 83 LEU A CA 1
ATOM 621 C C . LEU A 1 83 ? -2.892 6.696 -0.724 1.00 94.00 83 LEU A C 1
ATOM 623 O O . LEU A 1 83 ? -3.808 6.646 0.101 1.00 94.00 83 LEU A O 1
ATOM 627 N N . VAL A 1 84 ? -3.033 7.247 -1.933 1.00 93.94 84 VAL A N 1
ATOM 628 C CA . VAL A 1 84 ? -4.289 7.824 -2.433 1.00 93.94 84 VAL A CA 1
ATOM 629 C C . VAL A 1 84 ? -5.375 6.757 -2.475 1.00 93.94 84 VAL A C 1
ATOM 631 O O . VAL A 1 84 ? -6.473 6.980 -1.962 1.00 93.94 84 VAL A O 1
ATOM 634 N N . TYR A 1 85 ? -5.063 5.577 -3.019 1.00 95.56 85 TYR A N 1
ATOM 635 C CA . TYR A 1 85 ? -6.014 4.471 -3.063 1.00 95.56 85 TYR A CA 1
ATOM 636 C C . TYR A 1 85 ? -6.457 4.045 -1.658 1.00 95.56 85 TYR A C 1
ATOM 638 O O . TYR A 1 85 ? -7.655 3.952 -1.403 1.00 95.56 85 TYR A O 1
ATOM 646 N N . VAL A 1 86 ? -5.515 3.823 -0.734 1.00 94.81 86 VAL A N 1
ATOM 647 C CA . VAL A 1 86 ? -5.824 3.386 0.638 1.00 94.81 86 VAL A CA 1
ATOM 648 C C . VAL A 1 86 ? -6.598 4.457 1.411 1.00 94.81 86 VAL A C 1
ATOM 650 O O . VAL A 1 86 ? -7.539 4.119 2.123 1.00 94.81 86 VAL A O 1
ATOM 653 N N . THR A 1 87 ? -6.270 5.740 1.234 1.00 91.50 87 THR A N 1
ATOM 654 C CA . THR A 1 87 ? -6.997 6.853 1.875 1.00 91.50 87 THR A CA 1
ATOM 655 C C . THR A 1 87 ? -8.467 6.878 1.461 1.00 91.50 87 THR A C 1
ATOM 657 O O . THR A 1 87 ? -9.339 7.119 2.290 1.00 91.50 87 THR A O 1
ATOM 660 N N . ALA A 1 88 ? -8.750 6.622 0.182 1.00 92.50 88 ALA A N 1
ATOM 661 C CA . ALA A 1 88 ? -10.111 6.601 -0.349 1.00 92.50 88 ALA A CA 1
ATOM 662 C C . ALA A 1 88 ? -10.822 5.247 -0.165 1.00 92.50 88 ALA A C 1
ATOM 664 O O . ALA A 1 88 ? -12.002 5.133 -0.490 1.00 92.50 88 ALA A O 1
ATOM 665 N N . PHE A 1 89 ? -10.114 4.215 0.304 1.00 94.19 89 PHE A N 1
ATOM 666 C CA . PHE A 1 89 ? -10.619 2.846 0.317 1.00 94.19 89 PHE A CA 1
ATOM 667 C C . PHE A 1 89 ? -11.736 2.636 1.343 1.00 94.19 89 PHE A C 1
ATOM 669 O O . PHE A 1 89 ? -12.735 1.987 1.031 1.00 94.19 89 PHE A O 1
ATOM 676 N N . ASP A 1 90 ? -11.559 3.161 2.558 1.00 92.50 90 ASP A N 1
ATOM 677 C CA . ASP A 1 90 ? -12.503 2.991 3.662 1.00 92.50 90 ASP A CA 1
ATOM 678 C C . ASP A 1 90 ? -12.428 4.184 4.628 1.00 92.50 90 ASP A C 1
ATOM 680 O O . ASP A 1 90 ? -11.360 4.534 5.136 1.00 92.50 90 ASP A O 1
ATOM 684 N N . GLU A 1 91 ? -13.575 4.805 4.907 1.00 91.69 91 GLU A N 1
ATOM 685 C CA . GLU A 1 91 ? -13.679 5.980 5.779 1.00 91.69 91 GLU A CA 1
ATOM 686 C C . GLU A 1 91 ? -13.385 5.691 7.256 1.00 91.69 91 GLU A C 1
ATOM 688 O O . GLU A 1 91 ? -13.290 6.622 8.053 1.00 91.69 91 GLU A O 1
ATOM 693 N N . ARG A 1 92 ? -13.211 4.431 7.648 1.00 91.81 92 ARG A N 1
ATOM 694 C CA . ARG A 1 92 ? -12.793 4.057 9.005 1.00 91.81 92 ARG A CA 1
ATOM 695 C C . ARG A 1 92 ? -11.273 4.088 9.170 1.00 91.81 92 ARG A C 1
ATOM 697 O O . ARG A 1 92 ? -10.770 4.021 10.288 1.00 91.81 92 ARG A O 1
ATOM 704 N N . ILE A 1 93 ? -10.510 4.217 8.076 1.00 93.62 93 ILE A N 1
ATOM 705 C CA . ILE A 1 93 ? -9.049 4.386 8.120 1.00 93.62 93 ILE A CA 1
ATOM 706 C C . ILE A 1 93 ? -8.730 5.823 8.529 1.00 93.62 93 ILE A C 1
ATOM 708 O O . ILE A 1 93 ? -8.908 6.775 7.766 1.00 93.62 93 ILE A O 1
ATOM 712 N N . THR A 1 94 ? -8.235 5.992 9.749 1.00 94.31 94 THR A N 1
ATOM 713 C CA . THR A 1 94 ? -7.894 7.298 10.324 1.00 94.31 94 THR A CA 1
ATOM 714 C C . THR A 1 94 ? -6.415 7.633 10.186 1.00 94.31 94 THR A C 1
ATOM 716 O O . THR A 1 94 ? -6.049 8.805 10.272 1.00 94.31 94 THR A O 1
ATOM 719 N N . GLY A 1 95 ? -5.571 6.640 9.913 1.00 94.69 95 GLY A N 1
ATOM 720 C CA . GLY A 1 95 ? -4.157 6.832 9.624 1.00 94.69 95 GLY A CA 1
ATOM 721 C C . GLY A 1 95 ? -3.572 5.673 8.833 1.00 94.69 95 GLY A C 1
ATOM 722 O O . GLY A 1 95 ? -4.089 4.557 8.849 1.00 94.69 95 GLY A O 1
ATOM 723 N N . GLN A 1 96 ? -2.479 5.939 8.131 1.00 95.62 96 GLN A N 1
ATOM 724 C CA . GLN A 1 96 ? -1.694 4.913 7.467 1.00 95.62 96 GLN A CA 1
ATOM 725 C C . GLN A 1 96 ? -0.208 5.256 7.489 1.00 95.62 96 GLN A C 1
ATOM 727 O O . GLN A 1 96 ? 0.195 6.410 7.352 1.00 95.62 96 GLN A O 1
ATOM 732 N N . HIS A 1 97 ? 0.601 4.217 7.611 1.00 97.44 97 HIS A N 1
ATOM 733 C CA . HIS A 1 97 ? 2.035 4.265 7.398 1.00 97.44 97 HIS A CA 1
ATOM 734 C C . HIS A 1 97 ? 2.371 3.286 6.274 1.00 97.44 97 HIS A C 1
ATOM 736 O O . HIS A 1 97 ? 2.150 2.078 6.409 1.00 97.44 97 HIS A O 1
ATOM 742 N N . LEU A 1 98 ? 2.935 3.802 5.188 1.00 98.06 98 LEU A N 1
ATOM 743 C CA . LEU A 1 98 ? 3.466 3.035 4.072 1.00 98.06 98 LEU A CA 1
ATOM 744 C C . LEU A 1 98 ? 4.990 3.016 4.155 1.00 98.06 98 LEU A C 1
ATOM 746 O O . LEU A 1 98 ? 5.627 4.062 4.111 1.00 98.06 98 LEU A O 1
ATOM 750 N N . TRP A 1 99 ? 5.565 1.821 4.179 1.00 98.38 99 TRP A N 1
ATOM 751 C CA . TRP A 1 99 ? 6.953 1.594 3.795 1.00 98.38 99 TRP A CA 1
ATOM 752 C C . TRP A 1 99 ? 6.976 0.868 2.453 1.00 98.38 99 TRP A C 1
ATOM 754 O O . TRP A 1 99 ? 6.184 -0.053 2.224 1.00 98.38 99 TRP A O 1
ATOM 764 N N . MET A 1 100 ? 7.880 1.275 1.573 1.00 98.00 100 MET A N 1
ATOM 765 C CA . MET A 1 100 ? 8.082 0.649 0.277 1.00 98.00 100 MET A CA 1
ATOM 766 C C . MET A 1 100 ? 9.571 0.564 -0.051 1.00 98.00 100 MET A C 1
ATOM 768 O O . MET A 1 100 ? 10.328 1.499 0.194 1.00 98.00 100 MET A O 1
ATOM 772 N N . GLN A 1 101 ? 9.961 -0.531 -0.690 1.00 98.06 101 GLN A N 1
ATOM 773 C CA . GLN A 1 101 ? 11.245 -0.674 -1.363 1.00 98.06 101 GLN A CA 1
ATOM 774 C C . GLN A 1 101 ? 11.008 -0.827 -2.869 1.00 98.06 101 GLN A C 1
ATOM 776 O O . GLN A 1 101 ? 10.106 -1.558 -3.268 1.00 98.06 101 GLN A O 1
ATOM 781 N N . ALA A 1 102 ? 11.811 -0.164 -3.701 1.00 95.88 102 ALA A N 1
ATOM 782 C CA . ALA A 1 102 ? 11.857 -0.333 -5.154 1.00 95.88 102 ALA A CA 1
ATOM 783 C C . ALA A 1 102 ? 13.311 -0.509 -5.602 1.00 95.88 102 ALA A C 1
ATOM 785 O O . ALA A 1 102 ? 14.107 0.435 -5.572 1.00 95.88 102 ALA A O 1
ATOM 786 N N . GLY A 1 103 ? 13.681 -1.732 -5.985 1.00 92.19 103 GLY A N 1
ATOM 787 C CA . GLY A 1 103 ? 15.082 -2.090 -6.205 1.00 92.19 103 GLY A CA 1
ATOM 788 C C . GLY A 1 103 ? 15.924 -1.839 -4.946 1.00 92.19 103 GLY A C 1
ATOM 789 O O . GLY A 1 103 ? 15.743 -2.508 -3.931 1.00 92.19 103 GLY A O 1
ATOM 790 N N . HIS A 1 104 ? 16.836 -0.866 -5.010 1.00 89.69 104 HIS A N 1
ATOM 791 C CA . HIS A 1 104 ? 17.697 -0.464 -3.886 1.00 89.69 104 HIS A CA 1
ATOM 792 C C . HIS A 1 104 ? 17.193 0.765 -3.117 1.00 89.69 104 HIS A C 1
ATOM 794 O O . HIS A 1 104 ? 17.815 1.158 -2.133 1.00 89.69 104 HIS A O 1
ATOM 800 N N . LEU A 1 105 ? 16.118 1.405 -3.579 1.00 94.50 105 LEU A N 1
ATOM 801 C CA . LEU A 1 105 ? 15.554 2.576 -2.921 1.00 94.50 105 LEU A CA 1
ATOM 802 C C . LEU A 1 105 ? 14.531 2.138 -1.876 1.00 94.50 105 LEU A C 1
ATOM 804 O O . LEU A 1 105 ? 13.641 1.352 -2.189 1.00 94.50 105 LEU A O 1
ATOM 808 N N . GLU A 1 106 ? 14.606 2.718 -0.685 1.00 96.69 106 GLU A N 1
ATOM 809 C CA . GLU A 1 106 ? 13.570 2.613 0.340 1.00 96.69 106 GLU A CA 1
ATOM 810 C C . GLU A 1 106 ? 12.902 3.969 0.562 1.00 96.69 106 GLU A C 1
ATOM 812 O O . GLU A 1 106 ? 13.542 5.022 0.486 1.00 96.69 106 GLU A O 1
ATOM 817 N N . LEU A 1 107 ? 11.601 3.944 0.832 1.00 96.06 107 LEU A N 1
ATOM 818 C CA . LEU A 1 107 ? 10.816 5.126 1.139 1.00 96.06 107 LEU A CA 1
ATOM 819 C C . LEU A 1 107 ? 9.768 4.816 2.203 1.00 96.06 107 LEU A C 1
ATOM 821 O O . LEU A 1 107 ? 9.205 3.724 2.265 1.00 96.06 107 LEU A O 1
ATOM 825 N N . GLU A 1 108 ? 9.468 5.830 3.003 1.00 96.62 108 GLU A N 1
ATOM 826 C CA . GLU A 1 108 ? 8.431 5.783 4.023 1.00 96.62 108 GLU A CA 1
ATOM 827 C C . GLU A 1 108 ? 7.521 7.005 3.888 1.00 96.62 108 GLU A C 1
ATOM 829 O O . GLU A 1 108 ? 7.969 8.1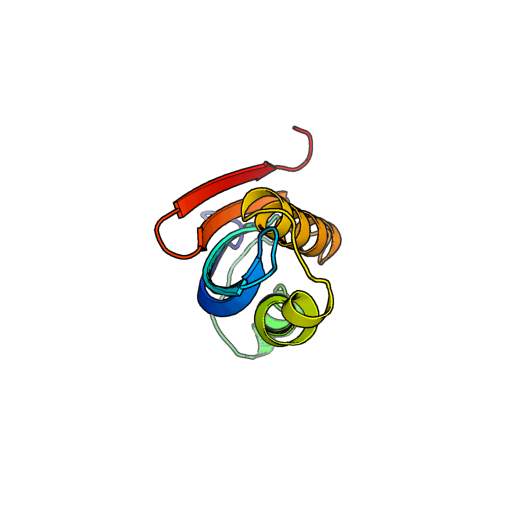12 3.555 1.00 96.62 108 GLU A O 1
ATOM 834 N N . ARG A 1 109 ? 6.224 6.802 4.105 1.00 95.12 109 ARG A N 1
ATOM 835 C CA . ARG A 1 109 ? 5.201 7.841 4.068 1.00 95.12 109 ARG A CA 1
ATOM 836 C C . ARG A 1 109 ? 4.192 7.607 5.174 1.00 95.12 109 ARG A C 1
ATOM 838 O O . ARG A 1 109 ? 3.736 6.490 5.394 1.00 95.12 109 ARG A O 1
ATOM 845 N N . ASN A 1 110 ? 3.821 8.697 5.825 1.00 93.88 110 ASN A N 1
ATOM 846 C CA . ASN A 1 110 ? 2.844 8.714 6.896 1.00 93.88 110 ASN A CA 1
ATOM 847 C C . ASN A 1 110 ? 1.698 9.629 6.489 1.00 93.88 110 ASN A C 1
ATOM 849 O O . ASN A 1 110 ? 1.927 10.724 5.979 1.00 93.88 110 ASN A O 1
ATOM 853 N N . TRP A 1 111 ? 0.476 9.181 6.735 1.00 93.38 111 TRP A N 1
ATOM 854 C CA . TRP A 1 111 ? -0.726 9.978 6.566 1.00 93.38 111 TRP A CA 1
ATOM 855 C C . TRP A 1 111 ? -1.641 9.771 7.765 1.00 93.38 111 TRP A C 1
ATOM 857 O O . TRP A 1 111 ? -1.776 8.659 8.280 1.00 93.38 111 TRP A O 1
ATOM 867 N N . ARG A 1 112 ? -2.301 10.841 8.197 1.00 90.75 112 ARG A N 1
ATOM 868 C CA . ARG A 1 112 ? -3.352 10.788 9.206 1.00 90.75 112 ARG A CA 1
ATOM 869 C C . ARG A 1 112 ? -4.476 11.730 8.799 1.00 90.75 112 ARG A C 1
ATOM 871 O O . ARG A 1 112 ? -4.252 12.777 8.203 1.00 90.75 112 ARG A O 1
ATOM 878 N N . ARG A 1 113 ? -5.712 11.367 9.118 1.00 87.69 113 ARG A N 1
ATOM 879 C CA . ARG A 1 113 ? -6.863 12.229 8.862 1.00 87.69 113 ARG A CA 1
ATOM 880 C C . ARG A 1 113 ? -6.728 13.536 9.646 1.00 87.69 113 ARG A C 1
ATOM 882 O O . ARG A 1 113 ? -6.530 13.509 10.858 1.00 87.69 113 ARG A O 1
ATOM 889 N N . GLY A 1 114 ? -6.895 14.662 8.955 1.00 77.94 114 GLY A N 1
ATOM 890 C CA . GLY A 1 114 ? -6.868 15.998 9.557 1.00 77.94 114 GLY A CA 1
ATOM 891 C C . GLY A 1 114 ? -5.476 16.616 9.727 1.00 77.94 114 GLY A C 1
ATOM 892 O O . GLY A 1 114 ? -5.384 17.660 10.369 1.00 77.94 114 GLY A O 1
ATOM 893 N N . THR A 1 115 ? -4.423 15.996 9.179 1.00 59.62 115 THR A N 1
ATOM 894 C CA . THR A 1 115 ? -3.091 16.612 9.019 1.00 59.62 115 THR A CA 1
ATOM 895 C C . THR A 1 115 ? -2.925 17.257 7.657 1.00 59.62 115 THR A C 1
ATOM 897 O O . THR A 1 115 ? -3.457 16.668 6.688 1.00 59.62 115 THR A O 1
#

Radius of gyration: 15.33 Å; chains: 1; bounding box: 36×32×49 Å